Protein AF-A0A392S1T8-F1 (afdb_monomer)

Foldseek 3Di:
DVVCVVVVNDDVVVVVVLVVQVVLVVVLLVVDDPVLCVVCVPPDGNVSSVVSVVVVVVVVLVVLLVVLLVVLLVLLPDDDDPVVNVVSLVVSQVSCVVSVNHDDVVVSVVSNVD

Secondary structure (DSSP, 8-state):
-HHHHHTT---HHHHHHHHHHHHHHHHHHHTS-HHHHHHHTT--SHHHHHHHHHHHHHHHHHHHHHHHHHHHHHHTTSSS-HHHHHHHHHHHHHHHHHTT----HHHHHHHHH-

Radius of gyration: 23.64 Å; Cα contacts (8 Å, |Δi|>4): 46; chains: 1; bounding box: 52×28×66 Å

Solvent-accessible surface area (backbone atoms only — not comparable to full-atom values): 6657 Å² total; per-residue (Å²): 104,80,67,37,68,76,66,73,55,75,57,67,69,55,55,52,48,52,56,50,37,54,51,48,35,51,54,53,59,72,75,49,54,73,80,54,44,74,74,40,69,88,49,89,49,36,66,56,39,50,51,51,51,52,53,52,50,52,52,50,50,54,50,49,54,50,50,53,52,50,50,50,52,60,57,53,75,77,83,69,60,68,68,61,48,54,51,49,53,47,56,50,49,54,51,31,48,75,70,70,52,76,73,59,70,71,60,56,52,52,46,59,72,110

pLDDT: mean 70.65, std 14.05, range [41.66, 92.75]

Structure (mmCIF, N/CA/C/O backbone):
data_AF-A0A392S1T8-F1
#
_entry.id   AF-A0A392S1T8-F1
#
loop_
_atom_site.group_PDB
_atom_site.id
_atom_sit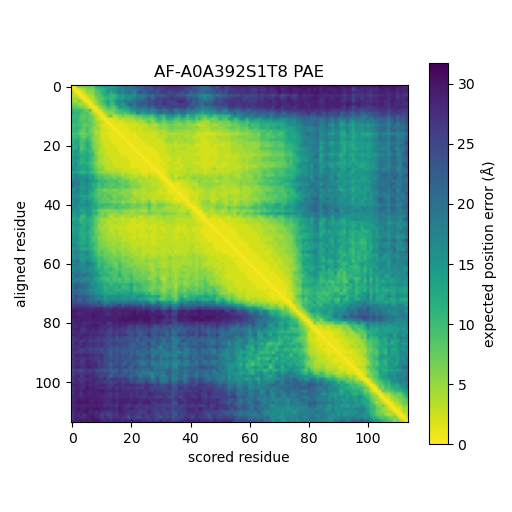e.type_symbol
_atom_site.label_atom_id
_atom_site.label_alt_id
_atom_site.label_comp_id
_atom_site.label_asym_id
_atom_site.label_entity_id
_atom_site.label_seq_id
_atom_site.pdbx_PDB_ins_code
_atom_site.Cartn_x
_atom_site.Cartn_y
_atom_site.Cartn_z
_atom_site.occupancy
_atom_site.B_iso_or_equiv
_atom_site.auth_seq_id
_atom_site.auth_comp_id
_atom_site.auth_asym_id
_atom_site.auth_atom_id
_atom_site.pdbx_PDB_model_num
ATOM 1 N N . THR A 1 1 ? 11.218 -12.632 -33.055 1.00 54.16 1 THR A N 1
ATOM 2 C CA . THR A 1 1 ? 11.402 -13.749 -34.015 1.00 54.16 1 THR A CA 1
ATOM 3 C C . THR A 1 1 ? 12.690 -14.497 -33.686 1.00 54.16 1 THR A C 1
ATOM 5 O O . THR A 1 1 ? 13.533 -13.907 -33.022 1.00 54.16 1 THR A O 1
ATOM 8 N N . ASP A 1 2 ? 12.882 -15.763 -34.091 1.00 59.41 2 ASP A N 1
ATOM 9 C CA . ASP A 1 2 ? 14.145 -16.502 -33.826 1.00 59.41 2 ASP A CA 1
ATOM 10 C C . ASP A 1 2 ? 15.394 -15.769 -34.363 1.00 59.41 2 ASP A C 1
ATOM 12 O O . ASP A 1 2 ? 16.468 -15.862 -33.772 1.00 59.41 2 ASP A O 1
ATOM 16 N N . ALA A 1 3 ? 15.224 -14.956 -35.413 1.00 60.41 3 ALA A N 1
ATOM 17 C CA . ALA A 1 3 ? 16.250 -14.066 -35.957 1.00 60.41 3 ALA A CA 1
ATOM 18 C C . ALA A 1 3 ? 16.660 -12.924 -34.999 1.00 60.41 3 ALA A C 1
ATOM 20 O O . ALA A 1 3 ? 17.846 -12.632 -34.876 1.00 60.41 3 ALA A O 1
ATOM 21 N N . ASP A 1 4 ? 15.717 -12.326 -34.262 1.00 59.41 4 ASP A N 1
ATOM 22 C CA . ASP A 1 4 ? 16.006 -11.219 -33.329 1.00 59.41 4 ASP A CA 1
ATOM 23 C C . ASP A 1 4 ? 16.762 -11.710 -32.087 1.00 59.41 4 ASP A C 1
ATOM 25 O O . ASP A 1 4 ? 17.623 -11.014 -31.548 1.00 59.41 4 ASP A O 1
ATOM 29 N N . ARG A 1 5 ? 16.476 -12.952 -31.662 1.00 59.88 5 ARG A N 1
ATOM 30 C CA . ARG A 1 5 ? 17.152 -13.609 -30.533 1.00 59.88 5 ARG A CA 1
ATOM 31 C C . ARG A 1 5 ? 18.611 -13.943 -30.864 1.00 59.88 5 ARG A C 1
ATOM 33 O O . ARG A 1 5 ? 19.463 -13.827 -29.992 1.00 59.88 5 ARG A O 1
ATOM 40 N N . ALA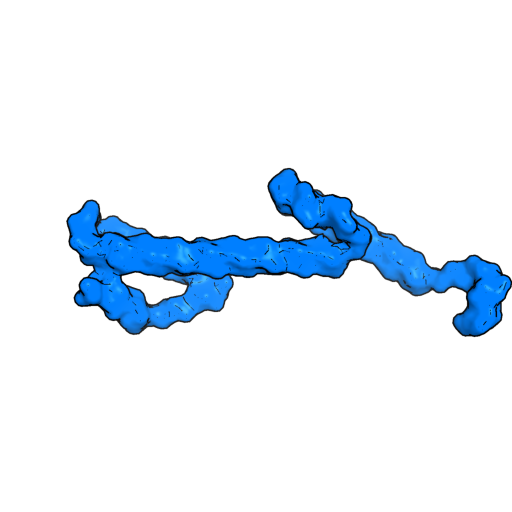 A 1 6 ? 18.898 -14.319 -32.113 1.00 60.66 6 ALA A N 1
ATOM 41 C CA . ALA A 1 6 ? 20.255 -14.581 -32.600 1.00 60.66 6 ALA A CA 1
ATOM 42 C C . ALA A 1 6 ? 21.070 -13.294 -32.854 1.00 60.66 6 ALA A C 1
ATOM 44 O O . ALA A 1 6 ? 22.294 -13.323 -32.764 1.00 60.66 6 ALA A O 1
ATOM 45 N N . ALA A 1 7 ? 20.401 -12.167 -33.131 1.00 62.66 7 ALA A N 1
ATOM 46 C CA . ALA A 1 7 ? 21.019 -10.864 -33.398 1.00 62.66 7 ALA A CA 1
ATOM 47 C C . ALA A 1 7 ? 21.197 -9.975 -32.148 1.00 62.66 7 ALA A C 1
ATOM 49 O O . ALA A 1 7 ? 21.608 -8.822 -32.272 1.00 62.66 7 ALA A O 1
ATOM 50 N N . GLY A 1 8 ? 20.847 -10.461 -30.949 1.00 65.12 8 GLY A N 1
ATOM 51 C CA . GLY A 1 8 ? 20.915 -9.677 -29.707 1.00 65.12 8 GLY A CA 1
ATOM 52 C C . GLY A 1 8 ? 20.033 -8.422 -29.717 1.00 65.12 8 GLY A C 1
ATOM 53 O O . GLY A 1 8 ? 20.273 -7.487 -28.955 1.00 65.12 8 GLY A O 1
ATOM 54 N N . THR A 1 9 ? 19.035 -8.364 -30.603 1.00 67.75 9 THR A N 1
ATOM 55 C CA . THR A 1 9 ? 18.215 -7.166 -30.792 1.00 67.75 9 THR A CA 1
ATOM 56 C C . THR A 1 9 ? 17.145 -7.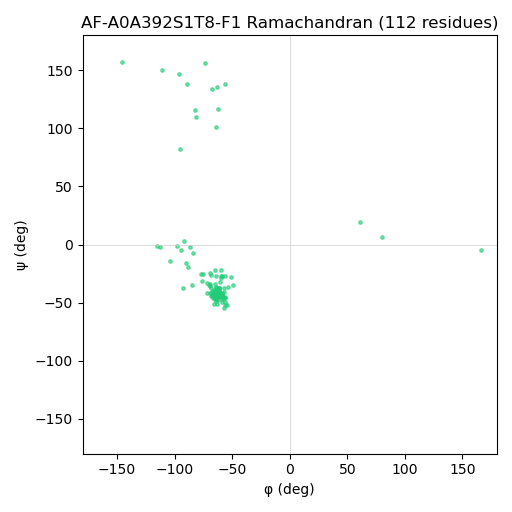126 -29.708 1.00 67.75 9 THR A C 1
ATOM 58 O O . THR A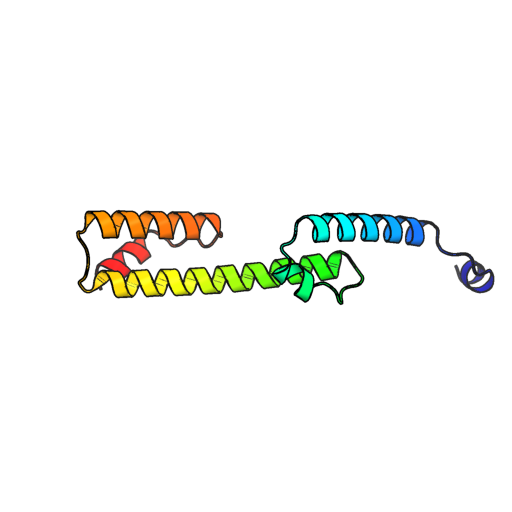 1 9 ? 16.232 -7.953 -29.681 1.00 67.75 9 THR A O 1
ATOM 61 N N . VAL A 1 10 ? 17.277 -6.180 -28.778 1.00 70.44 10 VAL A N 1
ATOM 62 C CA . VAL A 1 10 ? 16.306 -5.986 -27.697 1.00 70.44 10 VAL A CA 1
ATOM 63 C C . VAL A 1 10 ? 14.992 -5.488 -28.293 1.00 70.44 10 VAL A C 1
ATOM 65 O O . VAL A 1 10 ? 14.982 -4.579 -29.121 1.00 70.44 10 VAL A O 1
ATOM 68 N N . ASN A 1 11 ? 13.876 -6.087 -27.873 1.00 82.19 11 ASN A N 1
ATOM 69 C CA . ASN A 1 11 ? 12.554 -5.691 -28.342 1.00 82.19 11 ASN A CA 1
ATOM 70 C C . ASN A 1 11 ? 12.265 -4.230 -27.925 1.00 82.19 11 ASN A C 1
ATOM 72 O O . ASN A 1 11 ? 12.146 -3.963 -26.726 1.00 82.19 11 ASN A O 1
ATOM 76 N N . PRO A 1 12 ? 12.094 -3.289 -28.870 1.00 83.75 12 PRO A N 1
ATOM 77 C CA . PRO A 1 12 ? 11.849 -1.883 -28.545 1.00 83.75 12 PRO A CA 1
ATOM 78 C C . PRO A 1 12 ? 10.526 -1.666 -27.792 1.00 83.75 12 PRO A C 1
ATOM 80 O O . PRO A 1 12 ? 10.410 -0.734 -26.995 1.00 83.75 12 PRO A O 1
ATOM 83 N N . LEU A 1 13 ? 9.535 -2.547 -27.982 1.00 85.19 13 LEU A N 1
ATOM 84 C CA . LEU A 1 13 ? 8.290 -2.514 -27.209 1.00 85.19 13 LEU A CA 1
ATOM 85 C C . LEU A 1 13 ? 8.524 -2.890 -25.744 1.00 85.19 13 LEU A C 1
ATOM 87 O O . LEU A 1 13 ? 7.925 -2.282 -24.863 1.00 85.19 13 LEU A O 1
ATOM 91 N N . TYR A 1 14 ? 9.420 -3.848 -25.483 1.00 83.69 14 TYR A N 1
ATOM 92 C CA . TYR A 1 14 ? 9.792 -4.225 -24.120 1.00 83.69 14 TYR A CA 1
ATOM 93 C C . TYR A 1 14 ? 10.527 -3.079 -23.418 1.00 83.69 14 TYR A C 1
ATOM 95 O O . TYR A 1 14 ? 10.167 -2.734 -22.303 1.00 83.69 14 TYR A O 1
ATOM 103 N N . GLN A 1 15 ? 11.471 -2.416 -24.095 1.00 86.56 15 GLN A N 1
ATOM 104 C CA . GLN A 1 15 ? 12.155 -1.240 -23.533 1.00 86.56 15 GLN A CA 1
ATOM 105 C C . GLN A 1 15 ? 11.189 -0.088 -23.239 1.00 86.56 15 GLN A C 1
ATOM 107 O O . GLN A 1 15 ? 11.306 0.594 -22.226 1.00 86.56 15 GLN A O 1
ATOM 112 N N . THR A 1 16 ? 10.217 0.139 -24.126 1.00 88.94 16 THR A N 1
ATOM 113 C CA . THR A 1 16 ? 9.195 1.173 -23.911 1.00 88.94 16 THR A CA 1
ATOM 114 C C . THR A 1 16 ? 8.334 0.844 -22.695 1.00 88.94 16 THR A C 1
ATOM 116 O O . THR A 1 16 ? 8.078 1.724 -21.876 1.00 88.94 16 THR A O 1
ATOM 119 N N . TRP A 1 17 ? 7.922 -0.418 -22.556 1.00 91.94 17 TRP A N 1
ATOM 120 C CA . TRP A 1 17 ? 7.175 -0.891 -21.395 1.00 91.94 17 TRP A CA 1
ATOM 121 C C . TRP A 1 17 ? 7.991 -0.781 -20.101 1.00 91.94 17 TRP A C 1
ATOM 123 O O . TRP A 1 17 ? 7.482 -0.260 -19.118 1.00 91.94 17 TRP A O 1
ATOM 133 N N . GLU A 1 18 ? 9.261 -1.186 -20.110 1.00 90.50 18 GLU A N 1
ATOM 134 C CA . GLU A 1 18 ? 10.152 -1.135 -18.943 1.00 90.50 18 GLU A CA 1
ATOM 135 C C . GLU A 1 18 ? 10.364 0.305 -18.455 1.00 90.50 18 GLU A C 1
ATOM 137 O O . GLU A 1 18 ? 10.263 0.588 -17.262 1.00 90.50 18 GLU A O 1
ATOM 142 N N . ASN A 1 19 ? 10.546 1.251 -19.381 1.00 90.44 19 ASN A N 1
ATOM 143 C CA . ASN A 1 19 ? 10.623 2.673 -19.046 1.00 90.44 19 ASN A CA 1
ATOM 144 C C . ASN A 1 19 ? 9.316 3.198 -18.432 1.00 90.44 19 ASN A C 1
ATOM 146 O O . ASN A 1 19 ? 9.347 4.001 -17.499 1.00 90.44 19 ASN A O 1
ATOM 150 N N . GLN A 1 20 ? 8.161 2.766 -18.946 1.00 91.88 20 GLN A N 1
ATOM 151 C CA . GLN A 1 20 ? 6.860 3.146 -18.391 1.00 91.88 20 GLN A CA 1
ATOM 152 C C . GLN A 1 20 ? 6.645 2.543 -17.000 1.00 91.88 20 GLN A C 1
ATOM 154 O O . GLN A 1 20 ? 6.205 3.251 -16.097 1.00 91.88 20 GLN A O 1
ATOM 159 N N . ASP A 1 21 ? 6.994 1.273 -16.809 1.00 92.75 21 ASP A N 1
ATOM 160 C CA . ASP A 1 21 ? 6.895 0.590 -15.521 1.00 92.75 21 ASP A CA 1
ATOM 161 C C . ASP A 1 21 ? 7.766 1.280 -14.459 1.00 92.75 21 ASP A C 1
ATOM 163 O O . ASP A 1 21 ? 7.277 1.609 -13.378 1.00 92.75 21 ASP A O 1
ATOM 167 N N . ALA A 1 22 ? 9.006 1.645 -14.804 1.00 90.62 22 ALA A N 1
ATOM 168 C CA . ALA A 1 22 ? 9.909 2.381 -13.918 1.00 90.62 22 ALA A CA 1
ATOM 169 C C . ALA A 1 22 ? 9.368 3.766 -13.507 1.00 90.62 22 ALA A C 1
ATOM 171 O O . ALA A 1 22 ? 9.531 4.190 -12.354 1.00 90.62 22 ALA A O 1
ATOM 172 N N . LEU A 1 23 ? 8.697 4.475 -14.425 1.00 92.56 23 LEU A N 1
ATOM 173 C CA . LEU A 1 23 ? 8.035 5.749 -14.125 1.00 92.56 23 LEU A CA 1
ATOM 174 C C . LEU A 1 23 ? 6.873 5.559 -13.145 1.00 92.56 23 LEU A C 1
ATOM 176 O O . LEU A 1 23 ? 6.761 6.316 -12.178 1.00 92.56 23 LEU A O 1
ATOM 180 N N . VAL A 1 24 ? 6.037 4.541 -13.361 1.00 91.06 24 VAL A N 1
ATOM 181 C CA . VAL A 1 24 ? 4.918 4.222 -12.463 1.00 91.06 24 VAL A CA 1
ATOM 182 C C . VAL A 1 24 ? 5.434 3.807 -11.087 1.00 91.06 24 VAL A C 1
ATOM 184 O O . VAL A 1 24 ? 4.935 4.317 -10.089 1.00 91.06 24 VAL A O 1
ATOM 187 N N . CYS A 1 25 ? 6.468 2.964 -11.015 1.00 89.06 25 CYS A N 1
ATOM 188 C CA . CYS A 1 25 ? 7.141 2.607 -9.764 1.00 89.06 25 CYS A CA 1
ATOM 189 C C . CYS A 1 25 ? 7.611 3.848 -9.005 1.00 89.06 25 CYS A C 1
ATOM 191 O O . CYS A 1 25 ? 7.272 4.028 -7.840 1.00 89.06 25 CYS A O 1
ATOM 193 N N . THR A 1 26 ? 8.350 4.738 -9.669 1.00 89.44 26 THR A N 1
ATOM 194 C CA . THR A 1 26 ? 8.881 5.954 -9.037 1.00 89.44 26 THR A CA 1
ATOM 195 C C . THR A 1 26 ? 7.759 6.854 -8.520 1.00 89.44 26 THR A C 1
ATOM 197 O O . THR A 1 26 ? 7.834 7.366 -7.400 1.00 89.44 26 THR A O 1
ATOM 200 N N . TRP A 1 27 ? 6.697 7.025 -9.311 1.00 90.19 27 TRP A N 1
ATOM 201 C CA . TRP A 1 27 ? 5.523 7.792 -8.904 1.00 90.19 27 TRP A CA 1
ATOM 202 C C . TRP A 1 27 ? 4.823 7.164 -7.695 1.00 90.19 27 TRP A C 1
ATOM 204 O O . TRP A 1 27 ? 4.575 7.868 -6.717 1.00 90.19 27 TRP A O 1
ATOM 214 N N . LEU A 1 28 ? 4.573 5.850 -7.718 1.00 85.56 28 LEU A N 1
ATOM 215 C CA . LEU A 1 28 ? 3.968 5.125 -6.600 1.00 85.56 28 LEU A CA 1
ATOM 216 C C . LEU A 1 28 ? 4.800 5.302 -5.330 1.00 85.56 28 LEU A C 1
ATOM 218 O O . LEU A 1 28 ? 4.279 5.809 -4.338 1.00 85.56 28 LEU A O 1
ATOM 222 N N . LEU A 1 29 ? 6.098 4.994 -5.382 1.00 85.12 29 LEU A N 1
ATOM 223 C CA . LEU A 1 29 ? 7.010 5.117 -4.241 1.00 85.12 29 LEU A CA 1
ATOM 224 C C . LEU A 1 29 ? 7.036 6.548 -3.674 1.00 85.12 29 LEU A C 1
ATOM 226 O O . LEU A 1 29 ? 7.040 6.730 -2.460 1.00 85.12 29 LEU A O 1
ATOM 230 N N . SER A 1 30 ? 6.957 7.575 -4.526 1.00 84.94 30 SER A N 1
ATOM 231 C CA . SER A 1 30 ? 6.935 8.983 -4.092 1.00 84.94 30 SER A CA 1
ATOM 232 C C . SER A 1 30 ? 5.691 9.366 -3.278 1.00 84.94 30 SER A C 1
ATOM 234 O O . SER A 1 30 ? 5.713 10.353 -2.546 1.00 84.94 30 SER A O 1
ATOM 236 N N . THR A 1 31 ? 4.597 8.612 -3.403 1.00 82.62 31 THR A N 1
ATOM 237 C CA . THR A 1 31 ? 3.339 8.866 -2.674 1.00 82.62 31 THR A CA 1
ATOM 238 C C . THR A 1 31 ? 3.216 8.067 -1.375 1.00 82.62 31 THR A C 1
ATOM 240 O O . THR A 1 31 ? 2.249 8.234 -0.629 1.00 82.62 31 THR A O 1
ATOM 243 N N . MET A 1 32 ? 4.179 7.188 -1.091 1.00 83.06 32 MET A N 1
ATOM 244 C CA . MET A 1 32 ? 4.107 6.222 0.000 1.00 83.06 32 MET A CA 1
ATOM 245 C C . MET A 1 32 ? 4.824 6.728 1.251 1.00 83.06 32 MET A C 1
ATOM 247 O O . MET A 1 32 ? 5.835 7.421 1.189 1.00 83.06 32 MET A O 1
ATOM 251 N N . SER A 1 33 ? 4.305 6.347 2.419 1.00 82.88 33 SER A N 1
ATOM 252 C CA . SER A 1 33 ? 4.995 6.577 3.689 1.00 82.88 33 SER A CA 1
ATOM 253 C C . SER A 1 33 ? 6.178 5.617 3.854 1.00 82.88 33 SER A C 1
ATOM 255 O O . SER A 1 33 ? 6.168 4.513 3.308 1.00 82.88 33 SER A O 1
ATOM 257 N N . GLU A 1 34 ? 7.172 5.991 4.666 1.00 82.06 34 GLU A N 1
ATOM 258 C CA . GLU A 1 34 ? 8.383 5.182 4.916 1.00 82.06 34 GLU A CA 1
ATOM 259 C C . GLU A 1 34 ? 8.074 3.743 5.366 1.00 82.06 34 GLU A C 1
ATOM 261 O O . GLU A 1 34 ? 8.723 2.789 4.940 1.00 82.06 34 GLU A O 1
ATOM 266 N N . LEU A 1 35 ? 7.022 3.567 6.172 1.00 78.31 35 LEU A N 1
ATOM 267 C CA . LEU A 1 35 ? 6.562 2.254 6.638 1.00 78.31 35 LEU A CA 1
ATOM 268 C C . LEU A 1 35 ? 6.058 1.355 5.506 1.00 78.31 35 LEU A C 1
ATOM 270 O O . LEU A 1 35 ? 6.170 0.132 5.591 1.00 78.31 35 LEU A O 1
ATOM 274 N N . LEU A 1 36 ? 5.446 1.949 4.483 1.00 78.69 36 LEU A N 1
ATOM 275 C CA . LEU A 1 36 ? 4.932 1.214 3.337 1.00 78.69 36 LEU A CA 1
ATOM 276 C C . LEU A 1 36 ? 6.034 0.991 2.298 1.00 78.69 36 LEU A C 1
ATOM 278 O O . LEU A 1 36 ? 6.095 -0.090 1.722 1.00 78.69 36 LEU A O 1
ATOM 282 N N . LEU A 1 37 ? 6.948 1.954 2.140 1.00 85.00 37 LEU A N 1
ATOM 283 C CA . LEU A 1 37 ? 8.154 1.829 1.316 1.00 85.00 37 LEU A CA 1
ATOM 284 C C . LEU A 1 37 ? 9.011 0.628 1.725 1.00 85.00 37 LEU A C 1
ATOM 286 O O . LEU A 1 37 ? 9.393 -0.169 0.873 1.00 85.00 37 LEU A O 1
ATOM 290 N N . ALA A 1 38 ? 9.228 0.430 3.028 1.00 85.50 38 ALA A N 1
ATOM 291 C CA . ALA A 1 38 ? 9.977 -0.716 3.546 1.00 85.50 38 ALA A CA 1
ATOM 292 C C . ALA A 1 38 ? 9.361 -2.081 3.178 1.00 85.50 38 ALA A C 1
ATOM 294 O O . ALA A 1 38 ? 10.061 -3.088 3.193 1.00 85.50 38 ALA A O 1
ATOM 295 N N . LYS A 1 39 ? 8.062 -2.134 2.848 1.00 80.62 39 LYS A N 1
ATOM 296 C CA . LYS A 1 39 ? 7.374 -3.369 2.435 1.00 80.62 39 LYS A CA 1
ATOM 297 C C . LYS A 1 39 ? 7.443 -3.637 0.940 1.00 80.62 39 LYS A C 1
ATOM 299 O O . LYS A 1 39 ? 7.180 -4.763 0.533 1.00 80.62 39 LYS A O 1
ATOM 304 N N . VAL A 1 40 ? 7.736 -2.613 0.140 1.00 84.62 40 VAL A N 1
ATOM 305 C CA . VAL A 1 40 ? 7.726 -2.704 -1.325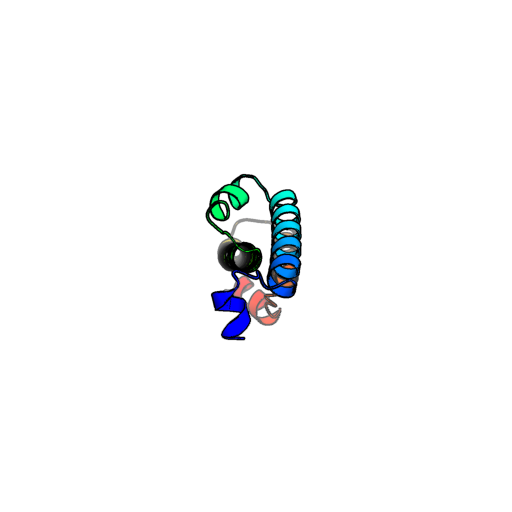 1.00 84.62 40 VAL A CA 1
ATOM 306 C C . VAL A 1 40 ? 9.106 -2.568 -1.962 1.00 84.62 40 VAL A C 1
ATOM 308 O O . VAL A 1 40 ? 9.221 -2.693 -3.175 1.00 84.62 40 VAL A O 1
ATOM 311 N N . VAL A 1 41 ? 10.147 -2.341 -1.156 1.00 79.56 41 VAL A N 1
ATOM 312 C CA . VAL A 1 41 ? 11.530 -2.128 -1.615 1.00 79.56 41 VAL A CA 1
ATOM 313 C C . VAL A 1 41 ? 12.107 -3.312 -2.401 1.00 79.56 41 VAL A C 1
ATOM 315 O O . VAL A 1 41 ? 12.951 -3.111 -3.267 1.00 79.56 41 VAL A O 1
ATOM 318 N N . ASP A 1 42 ? 11.621 -4.528 -2.142 1.00 83.19 42 ASP A N 1
ATOM 319 C CA . ASP A 1 42 ? 12.084 -5.751 -2.809 1.00 83.19 42 ASP A CA 1
ATOM 320 C C . ASP A 1 42 ? 11.350 -6.037 -4.136 1.00 83.19 42 ASP A C 1
ATOM 322 O O . ASP A 1 42 ? 11.656 -7.020 -4.816 1.00 83.19 42 ASP A O 1
ATOM 326 N N . PHE A 1 43 ? 10.370 -5.212 -4.524 1.00 86.12 43 PHE A N 1
ATOM 327 C CA . PHE A 1 43 ? 9.614 -5.415 -5.759 1.00 86.12 43 PHE A CA 1
ATOM 328 C C . PHE A 1 43 ? 10.256 -4.721 -6.953 1.00 86.12 43 PHE A C 1
ATOM 330 O O . PHE A 1 43 ? 10.706 -3.581 -6.880 1.00 86.12 43 PHE A O 1
ATOM 337 N N . THR A 1 44 ? 10.269 -5.431 -8.080 1.00 82.31 44 THR A N 1
ATOM 338 C CA . THR A 1 44 ? 10.907 -4.966 -9.316 1.00 82.31 44 THR A CA 1
ATOM 339 C C . THR A 1 44 ? 9.922 -4.241 -10.222 1.00 82.31 44 THR A C 1
ATOM 341 O O . THR A 1 44 ? 10.294 -3.251 -10.842 1.00 82.31 44 THR A O 1
ATOM 344 N N . TYR A 1 45 ? 8.673 -4.714 -10.282 1.00 86.44 45 TYR A N 1
ATOM 345 C CA . TYR A 1 45 ? 7.667 -4.187 -11.201 1.00 86.44 45 TYR A CA 1
ATOM 346 C C . TYR A 1 45 ? 6.555 -3.425 -10.492 1.00 86.44 45 TYR A C 1
ATOM 348 O O . TYR A 1 45 ? 6.142 -3.781 -9.382 1.00 86.44 45 TYR A O 1
ATOM 356 N N . SER A 1 46 ? 5.990 -2.438 -11.188 1.00 86.44 46 SER A N 1
ATOM 357 C CA . SER A 1 46 ? 4.925 -1.586 -10.644 1.00 86.44 46 SER A CA 1
ATOM 358 C C . SER A 1 46 ? 3.680 -2.379 -10.254 1.00 86.44 46 SER A C 1
ATOM 360 O O . SER A 1 46 ? 3.035 -2.067 -9.256 1.00 86.44 46 SER A O 1
ATOM 362 N N . SER A 1 47 ? 3.393 -3.459 -10.982 1.00 85.81 47 SER A N 1
ATOM 363 C CA . SER A 1 47 ? 2.315 -4.405 -10.669 1.00 85.81 47 SER A CA 1
ATOM 364 C C . SER A 1 47 ? 2.467 -5.040 -9.286 1.00 85.81 47 SER A C 1
ATOM 366 O O . SER A 1 47 ? 1.506 -5.090 -8.526 1.00 85.81 47 SER A O 1
ATOM 368 N N . GLN A 1 48 ? 3.679 -5.456 -8.919 1.00 87.81 48 GLN A N 1
ATOM 369 C CA . GLN A 1 48 ? 3.952 -6.079 -7.623 1.00 87.81 48 GLN A CA 1
ATOM 370 C C . GLN A 1 48 ? 3.830 -5.063 -6.482 1.00 87.81 48 GLN A C 1
ATOM 372 O O . GLN A 1 48 ? 3.241 -5.360 -5.443 1.00 87.81 48 GLN A O 1
ATOM 377 N N . VAL A 1 49 ? 4.347 -3.847 -6.697 1.00 87.12 49 VAL A N 1
ATOM 378 C CA . VAL A 1 49 ? 4.197 -2.728 -5.755 1.00 87.12 49 VAL A CA 1
ATOM 379 C C . VAL A 1 49 ? 2.713 -2.421 -5.541 1.00 87.12 49 VAL A C 1
ATOM 381 O O . VAL A 1 49 ? 2.259 -2.297 -4.404 1.00 87.12 49 VAL A O 1
ATOM 384 N N 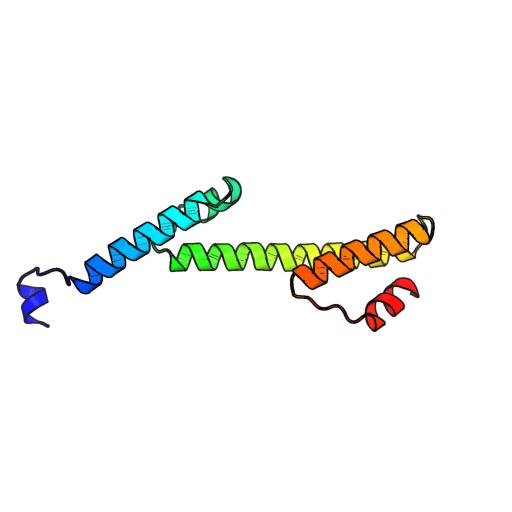. TRP A 1 50 ? 1.944 -2.342 -6.627 1.00 86.56 50 TRP A N 1
ATOM 385 C CA . TRP A 1 50 ? 0.510 -2.067 -6.604 1.00 86.56 50 TRP A CA 1
ATOM 386 C C . TRP A 1 50 ? -0.293 -3.150 -5.872 1.00 86.56 50 TRP A C 1
ATOM 388 O O . TRP A 1 50 ? -1.133 -2.832 -5.026 1.00 86.56 50 TRP A O 1
ATOM 398 N N . ASP A 1 51 ? 0.002 -4.423 -6.126 1.00 84.94 51 ASP A N 1
ATOM 399 C CA . ASP A 1 51 ? -0.659 -5.546 -5.458 1.00 84.94 51 ASP A CA 1
ATOM 400 C C . ASP A 1 51 ? -0.389 -5.556 -3.947 1.00 84.94 51 ASP A C 1
ATOM 402 O O . ASP A 1 51 ? -1.307 -5.775 -3.148 1.00 84.94 51 ASP A O 1
ATOM 406 N N . GLU A 1 52 ? 0.843 -5.260 -3.519 1.00 85.75 52 GLU A N 1
ATOM 407 C CA . GLU A 1 52 ? 1.165 -5.172 -2.093 1.00 85.75 52 GLU A CA 1
ATOM 408 C C . GLU A 1 52 ? 0.453 -3.993 -1.420 1.00 85.75 52 GLU A C 1
ATOM 410 O O . GLU A 1 52 ? -0.064 -4.148 -0.309 1.00 85.75 52 GLU A O 1
ATOM 415 N N . ILE A 1 53 ? 0.361 -2.837 -2.089 1.00 82.12 53 ILE A N 1
ATOM 416 C CA . ILE A 1 53 ? -0.427 -1.693 -1.608 1.00 82.12 53 ILE A CA 1
ATOM 417 C C . ILE A 1 53 ? -1.874 -2.134 -1.380 1.00 82.12 53 ILE A C 1
ATOM 419 O O . ILE A 1 53 ? -2.410 -1.965 -0.279 1.00 82.12 53 ILE A O 1
ATOM 423 N N . HIS A 1 54 ? -2.492 -2.752 -2.386 1.00 79.31 54 HIS A N 1
ATOM 424 C CA . HIS A 1 54 ? -3.864 -3.238 -2.289 1.00 79.31 54 HIS A CA 1
ATOM 425 C C . HIS A 1 54 ? -4.051 -4.207 -1.127 1.00 79.31 54 HIS A C 1
ATOM 427 O O . HIS A 1 54 ? -4.946 -4.013 -0.302 1.00 79.31 54 HIS A O 1
ATOM 433 N N . ARG A 1 55 ? -3.180 -5.210 -1.007 1.00 81.12 55 ARG A N 1
ATOM 434 C CA . ARG A 1 55 ? -3.233 -6.207 0.066 1.00 81.12 55 ARG A CA 1
ATOM 435 C C . ARG A 1 55 ? -3.072 -5.574 1.446 1.00 81.12 55 ARG A C 1
ATOM 437 O O . ARG A 1 55 ? -3.800 -5.925 2.384 1.00 81.12 55 ARG A O 1
ATOM 444 N N . HIS A 1 56 ? -2.129 -4.643 1.586 1.00 79.50 56 HIS A N 1
ATOM 445 C CA . HIS A 1 56 ? -1.855 -3.967 2.846 1.00 79.50 56 HIS A CA 1
ATOM 446 C C . HIS A 1 56 ? -3.062 -3.153 3.308 1.00 79.50 56 HIS A C 1
ATOM 448 O O . HIS A 1 56 ? -3.532 -3.332 4.437 1.00 79.50 56 HIS A O 1
ATOM 454 N N . PHE A 1 57 ? -3.598 -2.305 2.429 1.00 72.38 57 PHE A N 1
ATOM 455 C CA . PHE A 1 57 ? -4.755 -1.487 2.761 1.00 72.38 57 PHE A CA 1
ATOM 456 C C . PHE A 1 57 ? -6.005 -2.338 2.947 1.00 72.38 57 PHE A C 1
ATOM 458 O O . PHE A 1 57 ? -6.704 -2.136 3.928 1.00 72.38 57 PHE A O 1
ATOM 465 N N . GLN A 1 58 ? -6.251 -3.359 2.128 1.00 73.31 58 GLN A N 1
ATOM 466 C CA . GLN A 1 58 ? -7.378 -4.271 2.332 1.00 73.31 58 GLN A CA 1
ATOM 467 C C . GLN A 1 58 ? -7.340 -4.924 3.723 1.00 73.31 58 GLN A C 1
ATOM 469 O O . GLN A 1 58 ? -8.341 -4.933 4.439 1.00 73.31 58 GLN A O 1
ATOM 474 N N . THR A 1 59 ? -6.175 -5.414 4.150 1.00 74.50 59 THR A N 1
ATOM 475 C CA . THR A 1 59 ? -6.005 -6.018 5.482 1.00 74.50 59 THR A CA 1
ATOM 476 C C . THR A 1 59 ? -6.225 -4.993 6.594 1.00 74.50 59 THR A C 1
ATOM 478 O O . THR A 1 59 ? -6.909 -5.278 7.582 1.00 74.50 59 THR A O 1
ATOM 481 N N . LEU A 1 60 ? -5.673 -3.787 6.430 1.00 74.31 60 LEU A N 1
ATOM 482 C CA . LEU A 1 60 ? -5.843 -2.683 7.371 1.00 74.31 60 LEU A CA 1
ATOM 483 C C . LEU A 1 60 ? -7.319 -2.294 7.503 1.00 74.31 60 LEU A C 1
ATOM 485 O O . LEU A 1 60 ? -7.813 -2.127 8.615 1.00 74.31 60 LEU A O 1
ATOM 489 N N . LEU A 1 61 ? -8.022 -2.194 6.378 1.00 69.69 61 LEU A N 1
ATOM 490 C CA . LEU A 1 61 ? -9.432 -1.842 6.294 1.00 69.69 61 LEU A CA 1
ATOM 491 C C . LEU A 1 61 ? -10.314 -2.901 6.960 1.00 69.69 61 LEU A C 1
ATOM 493 O O . LEU A 1 61 ? -11.130 -2.556 7.810 1.00 69.69 61 LEU A O 1
ATOM 497 N N . ILE A 1 62 ? -10.092 -4.189 6.673 1.00 73.12 62 ILE A N 1
ATOM 498 C CA . ILE A 1 62 ? -10.804 -5.300 7.330 1.00 73.12 62 ILE A CA 1
ATOM 499 C C . ILE A 1 62 ? -10.554 -5.291 8.843 1.00 73.12 62 ILE A C 1
ATOM 501 O O . ILE A 1 62 ? -11.482 -5.475 9.633 1.00 73.12 62 ILE A O 1
ATOM 505 N N . THR A 1 63 ? -9.308 -5.069 9.265 1.00 70.38 63 THR A N 1
ATOM 506 C CA . THR A 1 63 ? -8.941 -5.028 10.688 1.00 70.38 63 THR A CA 1
ATOM 507 C C . THR A 1 63 ? -9.605 -3.851 11.393 1.00 70.38 63 THR A C 1
ATOM 509 O O . THR A 1 63 ? -10.241 -4.052 12.428 1.00 70.38 63 THR A O 1
ATOM 512 N N . LYS A 1 64 ? -9.550 -2.649 10.804 1.00 70.50 64 LYS A N 1
ATOM 513 C CA . LYS A 1 64 ? -10.264 -1.472 11.313 1.00 70.50 64 LYS A CA 1
ATOM 514 C C . LYS A 1 64 ? -11.763 -1.731 11.387 1.00 70.50 64 LYS A C 1
ATOM 516 O O . LYS A 1 64 ? -12.362 -1.473 12.420 1.00 70.50 64 LYS A O 1
ATOM 521 N N . ALA A 1 65 ? -12.367 -2.312 10.353 1.00 67.25 65 ALA A N 1
ATOM 522 C CA . ALA A 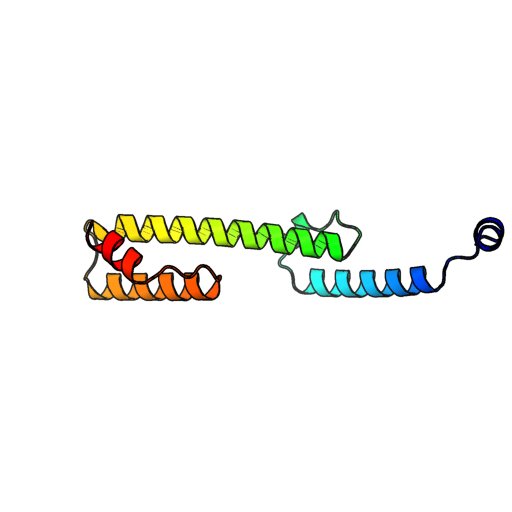1 65 ? -13.791 -2.624 10.352 1.00 67.25 65 ALA A CA 1
ATOM 523 C C . ALA A 1 65 ? -14.177 -3.613 11.469 1.00 67.25 65 ALA A C 1
ATOM 525 O O . ALA A 1 65 ? -15.236 -3.478 12.081 1.00 67.25 65 ALA A O 1
ATOM 526 N N . ARG A 1 66 ? -13.323 -4.598 11.777 1.00 72.38 66 ARG A N 1
ATOM 527 C CA . ARG A 1 66 ? -13.516 -5.510 12.920 1.00 72.38 66 ARG A CA 1
ATOM 528 C C . ARG A 1 66 ? -13.364 -4.798 14.261 1.00 72.38 66 ARG A C 1
ATOM 530 O O . ARG A 1 66 ? -14.201 -5.004 15.136 1.00 72.38 66 ARG A O 1
ATOM 537 N N . GLN A 1 67 ? -12.340 -3.959 14.410 1.00 72.06 67 GLN A N 1
ATOM 538 C CA . GLN A 1 67 ? -12.125 -3.161 15.616 1.00 72.06 67 GLN A CA 1
ATOM 539 C C . GLN A 1 67 ? -13.328 -2.253 15.885 1.00 72.06 67 GLN A C 1
ATOM 541 O O . GLN A 1 67 ? -13.892 -2.297 16.970 1.00 72.06 67 GLN A O 1
ATOM 546 N N . LEU A 1 68 ? -13.784 -1.523 14.869 1.00 66.31 68 LEU A N 1
ATOM 547 C CA . LEU A 1 68 ? -14.947 -0.645 14.944 1.00 66.31 68 LEU A CA 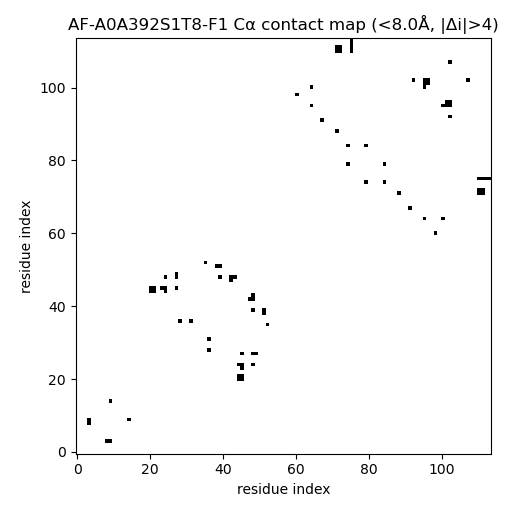1
ATOM 548 C C . LEU A 1 68 ? -16.226 -1.392 15.346 1.00 66.31 68 LEU A C 1
ATOM 550 O O . LEU A 1 68 ? -16.982 -0.922 16.192 1.00 66.31 68 LEU A O 1
ATOM 554 N N . ARG A 1 69 ? -16.457 -2.590 14.791 1.00 67.75 69 ARG A N 1
ATOM 555 C CA . ARG A 1 69 ? -17.579 -3.456 15.199 1.00 67.75 69 ARG A CA 1
ATOM 556 C C . ARG A 1 69 ? -17.451 -3.928 16.650 1.00 67.75 69 ARG A C 1
ATOM 558 O O . ARG A 1 69 ? -18.463 -4.042 17.337 1.00 67.75 69 ARG A O 1
ATOM 565 N N . SER A 1 70 ? -16.235 -4.217 17.114 1.00 72.56 70 SER A N 1
ATOM 566 C CA . SER A 1 70 ? -15.984 -4.580 18.512 1.00 72.56 70 SER A CA 1
ATOM 567 C C . SER A 1 70 ? -16.243 -3.403 19.449 1.00 72.56 70 SER A C 1
ATOM 569 O O . SER A 1 70 ? -16.930 -3.579 20.448 1.00 72.56 70 SER A O 1
ATOM 571 N N . GLU A 1 71 ? -15.749 -2.212 19.105 1.00 67.62 71 GLU A N 1
ATOM 572 C CA . GLU A 1 71 ? -15.981 -0.983 19.868 1.00 67.62 71 GLU A CA 1
ATOM 573 C C . GLU A 1 71 ? -17.476 -0.677 19.973 1.00 67.62 71 GLU A C 1
ATOM 575 O O . GLU A 1 71 ? -17.967 -0.400 21.066 1.00 67.62 71 GLU A O 1
ATOM 580 N N . LEU A 1 72 ? -18.221 -0.817 18.871 1.00 66.56 72 LEU A N 1
ATOM 581 C CA . LEU A 1 72 ? -19.674 -0.641 18.854 1.00 66.56 72 LEU A CA 1
ATOM 582 C C . LEU A 1 72 ? -20.384 -1.595 19.831 1.00 66.56 72 LEU A C 1
ATOM 584 O O . LEU A 1 72 ? -21.224 -1.155 20.610 1.00 66.56 72 LEU A O 1
ATOM 588 N N . ARG A 1 73 ? -20.004 -2.881 19.840 1.00 66.19 73 ARG A N 1
ATOM 589 C CA . ARG A 1 73 ? -20.558 -3.885 20.767 1.00 66.19 73 ARG A CA 1
ATOM 590 C C . ARG A 1 73 ? -20.227 -3.586 22.228 1.00 66.19 73 ARG A C 1
ATOM 592 O O . ARG A 1 73 ? -21.051 -3.827 23.100 1.00 66.19 73 ARG A O 1
ATOM 599 N N . THR A 1 74 ? -19.032 -3.071 22.516 1.00 65.81 74 THR A N 1
ATOM 600 C CA . THR A 1 74 ? -18.644 -2.709 23.889 1.00 65.81 74 THR A CA 1
ATOM 601 C C . THR A 1 74 ? -19.282 -1.401 24.357 1.00 65.81 74 THR A C 1
ATOM 603 O O . THR A 1 74 ? -19.587 -1.269 25.537 1.00 65.81 74 THR A O 1
ATOM 606 N N . LEU A 1 75 ? -19.530 -0.456 23.442 1.00 62.09 75 LEU A N 1
ATOM 607 C CA . LEU A 1 75 ? -20.167 0.833 23.735 1.00 62.09 75 LEU A CA 1
ATOM 608 C C . LEU A 1 75 ? -21.648 0.687 24.129 1.00 62.09 75 LEU A C 1
ATOM 610 O O . LEU A 1 75 ? -22.131 1.516 24.895 1.00 62.09 75 LEU A O 1
ATOM 614 N N . SER A 1 76 ? -22.341 -0.371 23.680 1.00 55.56 76 SER A N 1
ATOM 615 C CA . SER A 1 76 ? -23.747 -0.671 24.029 1.00 55.56 76 SER A CA 1
ATOM 616 C C . SER A 1 76 ? -23.975 -0.853 25.544 1.00 55.56 76 SER A C 1
ATOM 618 O O . SER A 1 76 ? -25.050 -0.560 26.063 1.00 55.56 76 SER A O 1
ATOM 620 N N . LYS A 1 77 ? -22.953 -1.281 26.304 1.00 50.75 77 LYS A N 1
ATOM 621 C CA . LYS A 1 77 ? -23.174 -1.886 27.627 1.00 50.75 77 LYS A CA 1
ATOM 622 C C . LYS A 1 77 ? -23.000 -0.977 28.859 1.00 50.75 77 LYS A C 1
ATOM 624 O O . LYS A 1 77 ? -23.258 -1.467 29.957 1.00 50.75 77 LYS A O 1
ATOM 629 N N . GLY A 1 78 ? -22.630 0.312 28.755 1.00 54.78 78 GLY A N 1
ATOM 630 C CA . GLY A 1 78 ? -22.680 1.139 29.981 1.00 54.78 78 GLY A CA 1
ATOM 631 C C . GLY A 1 78 ? -22.012 2.513 30.118 1.00 54.78 78 GLY A C 1
ATOM 632 O O . GLY A 1 78 ? -22.245 3.117 31.159 1.00 54.78 78 GLY A O 1
ATOM 633 N N . ASP A 1 79 ? -21.234 3.056 29.172 1.00 53.56 79 ASP A N 1
ATOM 634 C CA . ASP A 1 79 ? -20.241 4.086 29.572 1.00 53.56 79 ASP A CA 1
ATOM 635 C C . ASP A 1 79 ? -20.396 5.534 29.052 1.00 53.56 79 ASP A C 1
ATOM 637 O O . ASP A 1 79 ? -19.591 6.379 29.442 1.00 53.56 79 ASP A O 1
ATOM 641 N N . CYS A 1 80 ? -21.387 5.909 28.229 1.00 54.50 80 CYS A N 1
ATOM 642 C CA . CYS A 1 80 ? -21.486 7.302 27.731 1.00 54.50 80 CYS A CA 1
ATOM 643 C C . CYS A 1 80 ? -22.926 7.812 27.554 1.00 54.50 80 CYS A C 1
ATOM 645 O O . CYS A 1 80 ? -23.862 7.039 27.351 1.00 54.50 80 CYS A O 1
ATOM 647 N N . LYS A 1 81 ? -23.103 9.145 27.581 1.00 58.56 81 LYS A N 1
ATOM 648 C CA . LYS A 1 81 ? -24.374 9.797 27.219 1.00 58.56 81 LYS A CA 1
ATOM 649 C C . LYS A 1 81 ? -24.771 9.377 25.798 1.00 58.56 81 LYS A C 1
ATOM 651 O O . LYS A 1 81 ? -23.936 9.362 24.899 1.00 58.56 81 LYS A O 1
ATOM 656 N N . ILE A 1 82 ? -26.056 9.085 25.591 1.00 55.16 82 ILE A N 1
ATOM 657 C CA . ILE A 1 82 ? -26.628 8.593 24.322 1.00 55.16 82 ILE A CA 1
ATOM 658 C C . ILE A 1 82 ? -26.206 9.447 23.111 1.00 55.16 82 ILE A C 1
ATOM 660 O O . ILE A 1 82 ? -25.957 8.911 22.035 1.00 55.16 82 ILE A O 1
ATOM 664 N N . GLU A 1 83 ? -26.063 10.761 23.287 1.00 57.12 83 GLU A N 1
ATOM 665 C CA . GLU A 1 83 ? -25.616 11.689 22.239 1.00 57.12 83 GLU A CA 1
ATOM 666 C C . GLU A 1 83 ? -24.179 11.410 21.761 1.00 57.12 83 GLU A C 1
ATOM 668 O O . GLU A 1 83 ? -23.926 11.370 20.557 1.00 57.12 83 GLU A O 1
ATOM 673 N N . GLU A 1 84 ? -23.243 11.136 22.676 1.00 58.50 84 GLU A N 1
ATOM 674 C CA . GLU A 1 84 ? -21.854 10.783 22.338 1.00 58.50 84 GLU A CA 1
ATOM 675 C C . GLU A 1 84 ? -21.769 9.404 21.679 1.00 58.50 84 GLU A C 1
ATOM 677 O O . GLU A 1 84 ? -20.957 9.185 20.775 1.00 58.50 84 GLU A O 1
ATOM 682 N N . LEU A 1 85 ? -22.643 8.487 22.101 1.00 56.66 85 LEU A N 1
ATOM 683 C CA . LEU A 1 85 ? -22.761 7.161 21.514 1.00 56.66 85 LEU A CA 1
ATOM 684 C C . LEU A 1 85 ? -23.254 7.255 20.065 1.00 56.66 85 LEU A C 1
ATOM 686 O O . LEU A 1 85 ? -22.580 6.752 19.170 1.00 56.66 85 LEU A O 1
ATOM 690 N N . ILE A 1 86 ? -24.350 7.977 19.808 1.00 60.00 86 ILE A N 1
ATOM 691 C CA . ILE A 1 86 ? -24.892 8.196 18.456 1.00 60.00 86 ILE A CA 1
ATOM 692 C C . ILE A 1 86 ? -23.858 8.879 17.553 1.00 60.00 86 ILE A C 1
ATOM 694 O O . ILE A 1 86 ? -23.690 8.479 16.399 1.00 60.00 86 ILE A O 1
ATOM 698 N N . GLN A 1 87 ? -23.123 9.868 18.071 1.00 66.81 87 GLN A N 1
ATOM 699 C CA . GLN A 1 87 ? -22.087 10.560 17.307 1.00 66.81 87 GLN A CA 1
ATOM 700 C C . GLN A 1 87 ? -20.924 9.626 16.943 1.00 66.81 87 GLN A C 1
ATOM 702 O O . GLN A 1 87 ? -20.481 9.618 15.794 1.00 66.81 87 GLN A O 1
ATOM 707 N N . ARG A 1 88 ? -20.469 8.781 17.880 1.00 63.91 88 ARG A N 1
ATOM 708 C CA . ARG A 1 88 ? -19.451 7.756 17.601 1.00 63.91 88 ARG A CA 1
ATOM 709 C C . ARG A 1 88 ? -19.947 6.724 16.596 1.00 63.91 88 ARG A C 1
ATOM 711 O O . ARG A 1 88 ? -19.239 6.462 15.631 1.00 63.91 88 ARG A O 1
ATOM 718 N N . VAL A 1 89 ? -21.165 6.199 16.746 1.00 63.03 89 VAL A N 1
ATOM 719 C CA . VAL A 1 89 ? -21.756 5.258 15.775 1.00 63.03 89 VAL A CA 1
ATOM 720 C C . VAL A 1 89 ? -21.805 5.877 14.378 1.00 63.03 89 VAL A C 1
ATOM 722 O O . VAL A 1 89 ? -21.478 5.207 13.400 1.00 63.03 89 VAL A O 1
ATOM 725 N N . ARG A 1 90 ? -22.153 7.164 14.271 1.00 66.88 90 ARG A N 1
ATOM 726 C CA . ARG A 1 90 ? -22.205 7.881 12.994 1.00 66.88 90 ARG A CA 1
ATOM 727 C C . ARG A 1 90 ? -20.832 7.989 12.335 1.00 66.88 90 ARG A C 1
ATOM 729 O O . ARG A 1 90 ? -20.711 7.619 11.175 1.00 66.88 90 ARG A O 1
ATOM 736 N N . VAL A 1 91 ? -19.806 8.409 13.076 1.00 71.00 91 VAL A N 1
ATOM 737 C CA . VAL A 1 91 ? -18.422 8.504 12.569 1.00 71.00 91 VAL A CA 1
ATOM 738 C C . VAL A 1 91 ? -17.895 7.132 12.147 1.00 71.00 91 VAL A C 1
ATOM 740 O O . VAL A 1 91 ? -17.255 6.992 11.106 1.00 71.00 91 VAL A O 1
ATOM 743 N N . ILE A 1 92 ? -18.199 6.098 12.930 1.00 63.66 92 ILE A N 1
ATOM 744 C CA . ILE A 1 92 ? -17.832 4.714 12.626 1.00 63.66 92 ILE A CA 1
ATOM 745 C C . ILE A 1 92 ? -18.519 4.244 11.340 1.00 63.66 92 ILE A C 1
ATOM 747 O O . ILE A 1 92 ? -17.866 3.677 10.469 1.00 63.66 92 ILE A O 1
ATOM 751 N N . ASN A 1 93 ? -19.813 4.519 11.186 1.00 62.78 93 ASN A N 1
ATOM 752 C CA . ASN A 1 93 ? -20.580 4.169 9.996 1.00 62.78 93 ASN A CA 1
ATOM 753 C C . ASN A 1 93 ? -20.116 4.941 8.750 1.00 62.78 93 ASN A C 1
ATOM 755 O O . ASN A 1 93 ? -19.963 4.348 7.689 1.00 62.78 93 ASN A O 1
ATOM 759 N N . GLU A 1 94 ? -19.839 6.239 8.870 1.00 67.12 94 GLU A N 1
ATOM 760 C CA . GLU A 1 94 ? -19.277 7.058 7.787 1.00 67.12 94 GLU A CA 1
ATOM 761 C C . GLU A 1 94 ? -17.892 6.540 7.357 1.00 67.12 94 GLU A C 1
ATOM 763 O O . GLU A 1 94 ? -17.604 6.447 6.163 1.00 67.12 94 GLU A O 1
ATOM 768 N N . SER A 1 95 ? -17.068 6.106 8.316 1.00 62.50 95 SER A N 1
ATOM 769 C CA . SER A 1 95 ? -15.785 5.448 8.048 1.00 62.50 95 SER A CA 1
ATOM 770 C C . SER A 1 95 ? -15.973 4.104 7.332 1.00 62.50 95 SER A C 1
ATOM 772 O O . SER A 1 95 ? -15.314 3.850 6.332 1.00 62.50 95 SER A O 1
ATOM 774 N N . LEU A 1 96 ? -16.925 3.269 7.760 1.00 61.53 96 LEU A N 1
ATOM 775 C CA . LEU A 1 96 ? -17.233 1.984 7.113 1.00 61.53 96 LEU A CA 1
ATOM 776 C C . LEU A 1 96 ? -17.773 2.151 5.680 1.00 61.53 96 LEU A C 1
ATOM 778 O O . LEU A 1 96 ? -17.352 1.424 4.781 1.00 61.53 96 LEU A O 1
ATOM 782 N N . ILE A 1 97 ? -18.622 3.158 5.442 1.00 63.47 97 ILE A N 1
ATOM 783 C CA . ILE A 1 97 ? -19.115 3.520 4.103 1.00 63.47 97 ILE A CA 1
ATOM 784 C C . ILE A 1 97 ? -17.959 3.971 3.200 1.00 63.47 97 ILE A C 1
ATOM 786 O O . ILE A 1 97 ? -17.868 3.518 2.062 1.00 63.47 97 ILE A O 1
ATOM 790 N N . SER A 1 98 ? -17.054 4.814 3.708 1.00 56.88 98 SER A N 1
ATOM 791 C CA . SER A 1 98 ? -15.856 5.272 2.980 1.00 56.88 98 SER A CA 1
ATOM 792 C C . SER A 1 98 ? -14.932 4.113 2.574 1.00 56.88 98 SER A C 1
ATOM 794 O O . SER A 1 98 ? -14.266 4.154 1.543 1.00 56.88 98 SER A O 1
ATOM 796 N N . ILE A 1 99 ? -14.942 3.037 3.361 1.00 55.03 99 ILE A N 1
ATOM 797 C CA . ILE A 1 99 ? -14.155 1.818 3.152 1.00 55.03 99 ILE A CA 1
ATOM 798 C C . ILE A 1 99 ? -14.848 0.837 2.177 1.00 55.03 99 ILE A C 1
ATOM 800 O O . ILE A 1 99 ? -14.249 -0.155 1.763 1.00 55.03 99 ILE A O 1
ATOM 804 N N . GLY A 1 100 ? -16.092 1.114 1.768 1.00 53.62 100 GLY A N 1
ATOM 805 C CA . GLY A 1 100 ? -16.882 0.253 0.881 1.00 53.62 100 GLY A CA 1
ATOM 806 C C . GLY A 1 100 ? -17.554 -0.932 1.586 1.00 53.62 100 GLY A C 1
ATOM 807 O O . GLY A 1 100 ? -18.168 -1.765 0.922 1.00 53.62 100 GLY A O 1
ATOM 808 N N . ASP A 1 101 ? -17.475 -1.006 2.918 1.00 48.97 101 ASP A N 1
ATOM 809 C CA . ASP A 1 101 ? -18.152 -2.016 3.739 1.00 48.97 101 ASP A CA 1
ATOM 810 C C . ASP A 1 101 ? -19.476 -1.426 4.248 1.00 48.97 101 ASP A C 1
ATOM 812 O O . ASP A 1 101 ? -19.573 -0.876 5.348 1.00 48.97 101 ASP A O 1
ATOM 816 N N . LEU A 1 102 ? -20.504 -1.478 3.395 1.00 46.44 102 LEU A N 1
ATOM 817 C CA . LEU A 1 102 ? -21.859 -1.033 3.722 1.00 46.44 102 LEU A CA 1
ATOM 818 C C . LEU A 1 102 ? -22.433 -1.909 4.843 1.00 46.44 102 LEU A C 1
ATOM 820 O O . LEU A 1 102 ? -22.924 -3.009 4.594 1.00 46.44 102 LEU A O 1
ATOM 824 N N . VAL A 1 103 ? -22.421 -1.416 6.082 1.00 51.19 103 VAL A N 1
ATOM 825 C CA . VAL A 1 103 ? -23.175 -2.040 7.174 1.00 51.19 103 VAL A CA 1
ATOM 826 C C . VAL A 1 103 ? -24.627 -1.554 7.096 1.00 51.19 103 VAL A C 1
ATOM 828 O O . VAL A 1 103 ? -24.876 -0.361 7.272 1.00 51.19 103 VAL A O 1
ATOM 831 N N . PRO A 1 104 ? -25.617 -2.434 6.838 1.00 51.03 104 PRO A N 1
ATOM 832 C CA . PRO A 1 104 ? -27.015 -2.025 6.782 1.00 51.03 104 PRO A CA 1
ATOM 833 C C . PRO A 1 104 ? -27.467 -1.492 8.144 1.00 51.03 104 PRO A C 1
ATOM 835 O O . PRO A 1 104 ? -27.240 -2.137 9.169 1.00 51.03 104 PRO A O 1
ATOM 838 N N . HIS A 1 105 ? -28.185 -0.364 8.157 1.00 47.34 105 HIS A N 1
ATOM 839 C CA . HIS A 1 105 ? -28.684 0.284 9.380 1.00 47.34 105 HIS A CA 1
ATOM 840 C C . HIS A 1 105 ? -29.451 -0.657 10.331 1.00 47.34 105 HIS A C 1
ATOM 842 O O . HIS A 1 105 ? -29.415 -0.463 11.542 1.00 47.34 105 HIS A O 1
ATOM 848 N N . ARG A 1 106 ? -30.093 -1.710 9.809 1.00 45.38 106 ARG A N 1
ATOM 849 C CA . ARG A 1 106 ? -30.799 -2.735 10.597 1.00 45.38 106 ARG A CA 1
ATOM 850 C C . ARG A 1 106 ? -29.869 -3.502 11.553 1.00 45.38 106 ARG A C 1
ATOM 852 O O . ARG A 1 106 ? -30.257 -3.746 12.687 1.00 45.38 106 ARG A O 1
ATOM 859 N N . ASN A 1 107 ? -28.634 -3.784 11.133 1.00 50.78 107 ASN A N 1
ATOM 860 C CA . ASN A 1 107 ? -27.639 -4.479 11.958 1.00 50.78 107 ASN A CA 1
ATOM 861 C C . ASN A 1 107 ? -27.006 -3.551 13.007 1.00 50.78 107 ASN A C 1
ATOM 863 O O . ASN A 1 107 ? -26.539 -4.021 14.038 1.00 50.78 107 ASN A O 1
ATOM 867 N N . LEU A 1 108 ? -26.980 -2.235 12.760 1.00 48.62 108 LEU A N 1
ATOM 868 C CA . LEU A 1 108 ? -26.530 -1.253 13.755 1.00 48.62 108 LEU A CA 1
ATOM 869 C C . LEU A 1 108 ? -27.533 -1.135 14.907 1.00 48.62 108 LEU A C 1
ATOM 871 O O . LEU A 1 108 ? -27.128 -0.944 16.046 1.00 48.62 108 LEU A O 1
ATOM 875 N N . ILE A 1 109 ? -28.827 -1.273 14.607 1.00 51.88 109 ILE A N 1
ATOM 876 C CA . ILE A 1 109 ? -29.905 -1.229 15.600 1.00 51.88 109 ILE A CA 1
ATOM 877 C C . ILE A 1 109 ? -29.894 -2.494 16.470 1.00 51.88 109 ILE A C 1
ATOM 879 O O . ILE A 1 109 ? -30.007 -2.367 17.681 1.00 51.88 109 ILE A O 1
ATOM 883 N N . GLU A 1 110 ? -29.678 -3.682 15.895 1.00 5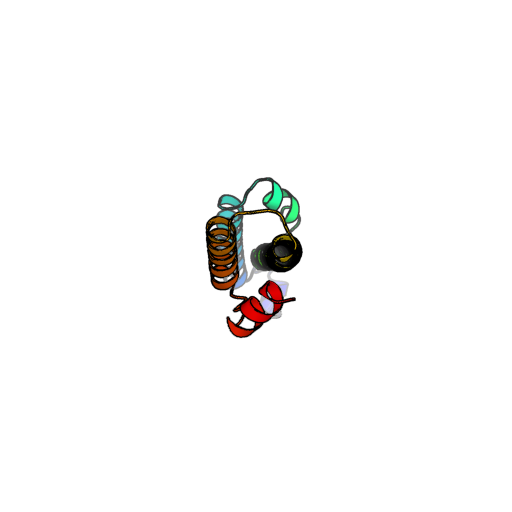0.09 110 GLU A N 1
ATOM 884 C CA . GLU A 1 110 ? -29.515 -4.922 16.679 1.00 50.09 110 GLU A CA 1
ATOM 885 C C . GLU A 1 110 ? -28.297 -4.872 17.613 1.00 50.09 110 GLU A C 1
ATOM 887 O O . GLU A 1 110 ? -28.416 -5.225 18.776 1.00 50.09 110 GLU A O 1
ATOM 892 N N . VAL A 1 111 ? -27.145 -4.359 17.159 1.00 50.00 111 VAL A N 1
ATOM 893 C CA . VAL A 1 111 ? -25.926 -4.282 17.995 1.00 50.00 111 VAL A CA 1
ATOM 894 C C . VAL A 1 111 ? -26.036 -3.263 19.139 1.00 50.00 111 VAL A C 1
ATOM 896 O O . VAL A 1 111 ? -25.314 -3.378 20.123 1.00 50.00 111 VAL A O 1
ATOM 899 N N . VAL A 1 112 ? -26.898 -2.254 19.004 1.00 49.66 112 VAL A N 1
ATOM 900 C CA . VAL A 1 112 ? -27.147 -1.242 20.047 1.00 49.66 112 VAL A CA 1
ATOM 901 C C . VAL A 1 112 ? -28.279 -1.664 21.001 1.00 49.66 112 VAL A C 1
ATOM 903 O O . VAL A 1 112 ? -28.426 -1.064 22.061 1.00 49.66 112 VAL A O 1
ATOM 906 N N . LEU A 1 113 ? -29.095 -2.662 20.635 1.00 49.31 113 LEU A N 1
ATOM 907 C CA . LEU A 1 113 ? -30.223 -3.155 21.442 1.00 49.31 113 LEU A CA 1
ATOM 908 C C . LEU A 1 113 ? -29.954 -4.490 22.164 1.00 49.31 113 LEU A C 1
ATOM 910 O O . LEU A 1 113 ? -30.727 -4.814 23.067 1.00 49.31 113 LEU A O 1
ATOM 914 N N . ASP A 1 114 ? -28.900 -5.227 21.793 1.00 41.66 114 ASP A N 1
ATOM 915 C CA . ASP A 1 114 ? -28.306 -6.336 22.574 1.00 41.66 114 ASP A CA 1
ATOM 916 C C . ASP A 1 114 ? -27.281 -5.826 23.612 1.00 41.66 114 ASP A C 1
ATOM 918 O O . ASP A 1 114 ? -27.192 -6.440 24.704 1.00 41.66 114 ASP A O 1
#

Mean predicted aligned error: 13.77 Å

Organism: NCBI:txid97028

Sequence (114 aa):
TDADRAAGTVNPLYQTWENQDALVCTWLLSTMSELLLAKVVDFTYSSQVWDEIHRHFQTLLITKARQLRSELRTLSKGDCKIEELIQRVRVINESLISIGDLVPHRNLIEVVLD